Protein AF-A0A2K5QUB4-F1 (afdb_monomer_lite)

Organism: Cebus imitator (NCBI:txid2715852)

InterPro domains:
  IPR019342 NADH:ubiquinone oxidoreductase, iron-sulphur subunit 5 [PF10200] (1-88)
  IPR019342 NADH:ubiquinone oxidoreductase, iron-sulphur subunit 5 [PTHR15224] (19-98)

Structure (mmCIF, N/CA/C/O backbone):
data_AF-A0A2K5QUB4-F1
#
_entry.id   AF-A0A2K5QUB4-F1
#
loop_
_atom_site.group_PDB
_atom_site.id
_atom_site.type_symbol
_atom_site.label_atom_id
_atom_site.label_alt_id
_atom_site.label_comp_id
_atom_site.label_asym_id
_atom_site.label_entity_id
_atom_site.label_seq_id
_atom_site.pdbx_PDB_ins_code
_atom_site.Cartn_x
_atom_site.Cartn_y
_atom_site.Cartn_z
_atom_site.occupancy
_atom_site.B_iso_or_equiv
_atom_site.auth_seq_id
_atom_site.auth_comp_id
_atom_site.auth_asym_id
_atom_site.auth_atom_id
_atom_site.pdbx_PDB_model_num
ATOM 1 N N . PHE A 1 1 ? 25.635 -5.174 -15.662 1.00 78.81 1 PHE A N 1
ATOM 2 C CA . PHE A 1 1 ? 24.817 -6.399 -15.754 1.00 78.81 1 PHE A CA 1
ATOM 3 C C . PHE A 1 1 ? 24.961 -6.955 -17.168 1.00 78.81 1 PHE A C 1
ATOM 5 O O . PHE A 1 1 ? 24.776 -6.187 -18.104 1.00 78.81 1 PHE A O 1
ATOM 12 N N . LEU A 1 2 ? 25.386 -8.215 -17.337 1.00 85.12 2 LEU A N 1
ATOM 13 C CA . LEU A 1 2 ? 25.458 -8.868 -18.654 1.00 85.12 2 LEU A CA 1
ATOM 14 C C . LEU A 1 2 ? 24.120 -9.564 -18.917 1.00 85.12 2 LEU A C 1
ATOM 16 O O . LEU A 1 2 ? 23.863 -10.635 -18.375 1.00 85.12 2 LEU A O 1
ATOM 20 N N . ASP A 1 3 ? 23.266 -8.944 -19.726 1.00 83.56 3 ASP A N 1
ATOM 21 C CA . ASP A 1 3 ? 21.906 -9.425 -19.987 1.00 83.56 3 ASP A CA 1
ATOM 22 C C . ASP A 1 3 ? 21.880 -10.535 -21.060 1.00 83.56 3 ASP A C 1
ATOM 24 O O . ASP A 1 3 ? 21.442 -10.355 -22.200 1.00 83.56 3 ASP A O 1
ATOM 28 N N . VAL A 1 4 ? 22.449 -11.692 -20.707 1.00 89.44 4 VAL A N 1
ATOM 29 C CA . VAL A 1 4 ? 22.557 -12.878 -21.577 1.00 89.44 4 VAL A CA 1
ATOM 30 C C . VAL A 1 4 ? 21.170 -13.449 -21.884 1.00 89.44 4 VAL A C 1
ATOM 32 O O . VAL A 1 4 ? 20.897 -13.817 -23.024 1.00 89.44 4 VAL A O 1
ATOM 35 N N . GLN A 1 5 ? 20.268 -13.460 -20.901 1.00 88.25 5 GLN A N 1
ATOM 36 C CA . GLN A 1 5 ? 18.903 -13.967 -21.061 1.00 88.25 5 GLN A CA 1
ATOM 37 C C . GLN A 1 5 ? 18.120 -13.177 -22.112 1.00 88.25 5 GLN A C 1
ATOM 39 O O . GLN A 1 5 ? 17.575 -13.776 -23.039 1.00 88.25 5 GLN A O 1
ATOM 44 N N . LYS A 1 6 ? 18.152 -11.839 -22.051 1.00 86.81 6 LYS A N 1
ATOM 45 C CA . LYS A 1 6 ? 17.490 -10.989 -23.049 1.00 86.81 6 LYS A CA 1
ATOM 46 C C . LYS A 1 6 ? 18.113 -11.112 -24.436 1.00 86.81 6 LYS A C 1
ATOM 48 O O . LYS A 1 6 ? 17.392 -11.082 -25.427 1.00 86.81 6 LYS A O 1
ATOM 53 N N . ARG A 1 7 ? 19.439 -11.279 -24.524 1.00 89.69 7 ARG A N 1
ATOM 54 C CA . ARG A 1 7 ? 20.145 -11.420 -25.809 1.00 89.69 7 ARG A CA 1
ATOM 55 C C . ARG A 1 7 ? 19.829 -12.735 -26.524 1.00 89.69 7 ARG A C 1
ATOM 57 O O . ARG A 1 7 ? 19.736 -12.736 -27.747 1.00 89.69 7 ARG A O 1
ATOM 64 N N . PHE A 1 8 ? 19.693 -13.833 -25.781 1.00 91.44 8 PHE A N 1
ATOM 65 C CA . PHE A 1 8 ? 19.416 -15.163 -26.337 1.00 91.44 8 PHE A CA 1
ATOM 66 C C . PHE A 1 8 ? 17.932 -15.561 -26.282 1.00 91.44 8 PHE A C 1
ATOM 68 O O . PHE A 1 8 ? 17.581 -16.633 -26.764 1.00 91.44 8 PHE A O 1
ATOM 75 N N . GLY A 1 9 ? 17.058 -14.722 -25.714 1.00 86.81 9 GLY A N 1
ATOM 76 C CA . GLY A 1 9 ? 15.623 -15.001 -25.587 1.00 86.81 9 GLY A CA 1
ATOM 77 C C . GLY A 1 9 ? 15.295 -16.161 -24.639 1.00 86.81 9 GLY A C 1
ATOM 78 O O . GLY A 1 9 ? 14.248 -16.787 -24.775 1.00 86.81 9 GLY A O 1
ATOM 79 N N . ILE A 1 10 ? 16.190 -16.476 -23.697 1.00 90.00 10 ILE A N 1
ATOM 80 C CA . ILE A 1 10 ? 16.031 -17.581 -22.744 1.00 90.00 10 ILE A CA 1
ATOM 81 C C . ILE A 1 10 ? 15.392 -17.030 -21.467 1.00 90.00 10 ILE A C 1
ATOM 83 O O . ILE A 1 10 ? 15.923 -16.095 -20.877 1.00 90.00 10 ILE A O 1
ATOM 87 N N . ASN A 1 11 ? 14.284 -17.624 -21.019 1.00 82.12 11 ASN A N 1
ATOM 88 C CA . ASN A 1 11 ? 13.637 -17.292 -19.746 1.00 82.12 11 ASN A CA 1
ATOM 89 C C . ASN A 1 11 ? 14.090 -18.285 -18.664 1.00 82.12 11 ASN A C 1
ATOM 91 O O . ASN A 1 11 ? 13.506 -19.360 -18.531 1.00 82.12 11 ASN A O 1
ATOM 95 N N . LEU A 1 12 ? 15.156 -17.948 -17.932 1.00 84.12 12 LEU A N 1
ATOM 96 C CA . LEU A 1 12 ? 15.680 -18.785 -16.848 1.00 84.12 12 LEU A CA 1
ATOM 97 C C . LEU A 1 12 ? 15.068 -18.394 -15.494 1.00 84.12 12 LEU A C 1
ATOM 99 O O . LEU A 1 12 ? 14.642 -19.264 -14.732 1.00 84.12 12 LEU A O 1
ATOM 103 N N . ASP A 1 13 ? 15.003 -17.092 -15.207 1.00 83.38 13 ASP A N 1
ATOM 104 C CA . ASP A 1 13 ? 14.530 -16.534 -13.931 1.00 83.38 13 ASP A CA 1
ATOM 105 C C . ASP A 1 13 ? 13.374 -15.526 -14.068 1.00 83.38 13 ASP A C 1
ATOM 107 O O . ASP A 1 13 ? 12.657 -15.307 -13.089 1.00 83.38 13 ASP A O 1
ATOM 111 N N . TRP A 1 14 ? 13.127 -14.983 -15.267 1.00 79.31 14 TRP A N 1
ATOM 112 C CA . TRP A 1 14 ? 12.120 -13.941 -15.514 1.00 79.31 14 TRP A CA 1
ATOM 113 C C . TRP A 1 14 ? 10.701 -14.332 -15.079 1.00 79.31 14 TRP A C 1
ATOM 115 O O . TRP A 1 14 ? 9.947 -13.515 -14.553 1.00 79.31 14 TRP A O 1
ATOM 125 N N . TRP A 1 15 ? 10.332 -15.603 -15.249 1.00 77.88 15 TRP A N 1
ATOM 126 C CA . TRP A 1 15 ? 9.026 -16.131 -14.836 1.00 77.88 15 TRP A CA 1
ATOM 127 C C . TRP A 1 15 ? 8.762 -16.043 -13.321 1.00 77.88 15 TRP A C 1
ATOM 129 O O . TRP A 1 15 ? 7.611 -16.157 -12.900 1.00 77.88 15 TRP A O 1
ATOM 139 N N . ARG A 1 16 ? 9.804 -15.868 -12.496 1.00 78.62 16 ARG A N 1
ATOM 140 C CA . ARG A 1 16 ? 9.707 -15.812 -11.029 1.00 78.62 16 ARG A CA 1
ATOM 141 C C . ARG A 1 16 ? 9.834 -14.389 -10.470 1.00 78.62 16 ARG A C 1
ATOM 143 O O . ARG A 1 16 ? 9.511 -14.179 -9.304 1.00 78.62 16 ARG A O 1
ATOM 150 N N . THR A 1 17 ? 10.312 -13.428 -11.259 1.00 75.94 17 THR A N 1
ATOM 151 C CA . THR A 1 17 ? 10.655 -12.075 -10.783 1.00 75.94 17 THR A CA 1
ATOM 152 C C . THR A 1 17 ? 9.440 -11.194 -10.533 1.00 75.94 17 THR A C 1
ATOM 154 O O . THR A 1 17 ? 9.468 -10.372 -9.624 1.00 75.94 17 THR A O 1
ATOM 157 N N . ILE A 1 18 ? 8.385 -11.366 -11.327 1.00 69.94 18 ILE A N 1
ATOM 158 C CA . ILE A 1 18 ? 7.117 -10.650 -11.171 1.00 69.94 18 ILE A CA 1
ATOM 159 C C . ILE A 1 18 ? 6.159 -11.581 -10.433 1.00 69.94 18 ILE A C 1
ATOM 161 O O . ILE A 1 18 ? 6.057 -12.762 -10.791 1.00 69.94 18 ILE A O 1
ATOM 165 N N . GLN A 1 19 ? 5.430 -11.074 -9.436 1.00 64.06 19 GLN A N 1
ATOM 166 C CA . GLN A 1 19 ? 4.321 -11.779 -8.780 1.00 64.06 19 GLN A CA 1
ATOM 167 C C . GLN A 1 19 ? 3.140 -11.887 -9.781 1.00 64.06 19 GLN A C 1
ATOM 169 O O . GLN A 1 19 ? 2.078 -11.279 -9.687 1.00 64.06 19 GLN A O 1
ATOM 174 N N . SER A 1 20 ? 3.363 -12.715 -10.802 1.00 55.19 20 SER A N 1
ATOM 175 C CA . SER A 1 20 ? 2.525 -12.915 -11.993 1.00 55.19 20 SER A CA 1
ATOM 176 C C . SER A 1 20 ? 1.330 -13.839 -11.726 1.00 55.19 20 SER A C 1
ATOM 178 O O . SER A 1 20 ? 0.464 -14.020 -12.576 1.00 55.19 20 SER A O 1
ATOM 180 N N . PHE A 1 21 ? 1.299 -14.456 -10.545 1.00 56.47 21 PHE A N 1
ATOM 181 C CA . PHE A 1 21 ? 0.188 -15.254 -10.031 1.00 56.47 21 PHE A CA 1
ATOM 182 C C . PHE A 1 21 ? -0.759 -14.342 -9.244 1.00 56.47 21 PHE A C 1
ATOM 184 O O . PHE A 1 21 ? -0.308 -13.274 -8.841 1.00 56.47 21 PHE A O 1
ATOM 191 N N . PRO A 1 22 ? -2.032 -14.715 -8.996 1.00 65.12 22 PRO A N 1
ATOM 192 C CA . PRO A 1 22 ? -2.984 -13.894 -8.240 1.00 65.12 22 PRO A CA 1
ATOM 193 C C . PRO A 1 22 ? -2.547 -13.740 -6.771 1.00 65.12 22 PRO A C 1
ATOM 195 O O . PRO A 1 22 ? -3.090 -14.341 -5.845 1.00 65.12 22 PRO A O 1
ATOM 198 N N . ALA A 1 23 ? -1.506 -12.941 -6.565 1.00 76.94 23 ALA A N 1
ATOM 199 C CA . ALA A 1 23 ? -1.020 -12.471 -5.296 1.00 76.94 23 ALA A CA 1
ATOM 200 C C . ALA A 1 23 ? -2.007 -11.427 -4.780 1.00 76.94 23 ALA A C 1
ATOM 202 O O . ALA A 1 23 ? -2.676 -10.731 -5.545 1.00 76.94 23 ALA A O 1
ATOM 203 N N . ARG A 1 24 ? -2.075 -11.279 -3.457 1.00 86.12 24 ARG A N 1
ATOM 204 C CA . ARG A 1 24 ? -2.985 -10.324 -2.805 1.00 86.12 24 ARG A CA 1
ATOM 205 C C . ARG A 1 24 ? -2.837 -8.886 -3.326 1.00 86.12 24 ARG A C 1
ATOM 207 O O . ARG A 1 24 ? -3.802 -8.139 -3.250 1.00 86.12 24 ARG A O 1
ATOM 214 N N . CYS A 1 25 ? -1.660 -8.530 -3.845 1.00 91.25 25 CYS A N 1
ATOM 215 C CA . CYS A 1 25 ? -1.315 -7.195 -4.335 1.00 91.25 25 CYS A CA 1
ATOM 216 C C . CYS A 1 25 ? -1.038 -7.141 -5.843 1.00 91.25 25 CYS A C 1
ATOM 218 O O . CYS A 1 25 ? -0.440 -6.178 -6.308 1.00 91.25 25 CYS A O 1
ATOM 220 N N . HIS A 1 26 ? -1.482 -8.149 -6.602 1.00 90.69 26 HIS A N 1
ATOM 221 C CA . HIS A 1 26 ? -1.203 -8.265 -8.037 1.00 90.69 26 HIS A CA 1
ATOM 222 C C . HIS A 1 26 ? -1.624 -7.023 -8.842 1.00 90.69 26 HIS A C 1
ATOM 224 O O . HIS A 1 26 ? -0.893 -6.588 -9.724 1.00 90.69 26 HIS A O 1
ATOM 230 N N . ALA A 1 27 ? -2.780 -6.428 -8.526 1.00 92.00 27 ALA A N 1
ATOM 231 C CA . ALA A 1 27 ? -3.259 -5.226 -9.213 1.00 92.00 27 ALA A CA 1
ATOM 232 C C . ALA A 1 27 ? -2.305 -4.032 -9.024 1.00 92.00 27 ALA A C 1
ATOM 234 O O . ALA A 1 27 ? -1.885 -3.430 -10.005 1.00 92.00 27 ALA A O 1
ATOM 235 N N . PHE A 1 28 ? -1.900 -3.760 -7.780 1.00 93.69 28 PHE A N 1
ATOM 236 C CA . PHE A 1 28 ? -0.991 -2.656 -7.457 1.00 93.69 28 PHE A CA 1
ATOM 237 C C . PHE A 1 28 ? 0.412 -2.864 -8.032 1.00 93.69 28 PHE A C 1
ATOM 239 O O . PHE A 1 28 ? 1.032 -1.927 -8.522 1.00 93.69 28 PHE A O 1
ATOM 246 N N . GLU A 1 29 ? 0.916 -4.099 -8.002 1.00 91.44 29 GLU A N 1
ATOM 247 C CA . GLU A 1 29 ? 2.206 -4.423 -8.611 1.00 91.44 29 GLU A CA 1
ATOM 248 C C . GLU A 1 29 ? 2.184 -4.198 -10.123 1.00 91.44 29 GLU A C 1
ATOM 250 O O . GLU A 1 29 ? 3.117 -3.621 -10.678 1.00 91.44 29 GLU A O 1
ATOM 255 N N . LYS A 1 30 ? 1.107 -4.631 -10.788 1.00 91.94 30 LYS A N 1
ATOM 256 C CA . LYS A 1 30 ? 0.928 -4.444 -12.224 1.00 91.94 30 LYS A CA 1
ATOM 257 C C . LYS A 1 30 ? 0.891 -2.959 -12.589 1.00 91.94 30 LYS A C 1
ATOM 259 O O . LYS A 1 30 ? 1.630 -2.562 -13.483 1.00 91.94 30 LYS A O 1
ATOM 264 N N . GLU A 1 31 ? 0.094 -2.152 -11.889 1.00 93.12 31 GLU A N 1
ATOM 265 C CA . GLU A 1 31 ? 0.009 -0.701 -12.124 1.00 93.12 31 GLU A CA 1
ATOM 266 C C . GLU A 1 31 ? 1.363 -0.010 -11.922 1.00 93.12 31 GLU A C 1
ATOM 268 O O . GLU A 1 31 ? 1.783 0.794 -12.756 1.00 93.12 31 GLU A O 1
ATOM 273 N N . TRP A 1 32 ? 2.099 -0.376 -10.868 1.00 93.94 32 TRP A N 1
ATOM 274 C CA . TRP A 1 32 ? 3.436 0.162 -10.628 1.00 93.94 32 TRP A CA 1
ATOM 275 C C . TRP A 1 32 ? 4.431 -0.218 -11.733 1.00 93.94 32 TRP A C 1
ATOM 277 O O . TRP A 1 32 ? 5.173 0.644 -12.208 1.00 93.94 32 TRP A O 1
ATOM 287 N N . ILE A 1 33 ? 4.438 -1.480 -12.179 1.00 92.12 33 ILE A N 1
ATOM 288 C CA . ILE A 1 33 ? 5.302 -1.934 -13.279 1.00 92.12 33 ILE A CA 1
ATOM 289 C C . ILE A 1 33 ? 4.936 -1.215 -14.578 1.00 92.12 33 ILE A C 1
ATOM 291 O O . ILE A 1 33 ? 5.835 -0.767 -15.284 1.00 92.12 33 ILE A O 1
ATOM 295 N N . GLU A 1 34 ? 3.645 -1.091 -14.893 1.00 92.81 34 GLU A N 1
ATOM 296 C CA . GLU A 1 34 ? 3.162 -0.408 -16.096 1.00 92.81 34 GLU A CA 1
ATOM 297 C C . GLU A 1 34 ? 3.535 1.079 -16.092 1.00 92.81 34 GLU A C 1
ATOM 299 O O . GLU A 1 34 ? 3.985 1.585 -17.119 1.00 92.81 34 GLU A O 1
ATOM 304 N N . CYS A 1 35 ? 3.449 1.752 -14.941 1.00 94.62 35 CYS A N 1
ATOM 305 C CA . CYS A 1 35 ? 3.906 3.132 -14.790 1.00 94.62 35 CYS A CA 1
ATOM 306 C C . CYS A 1 35 ? 5.433 3.252 -14.948 1.00 94.62 35 CYS A C 1
ATOM 308 O O . CYS A 1 35 ? 5.930 4.089 -15.700 1.00 94.62 35 CYS A O 1
ATOM 310 N N . ALA A 1 36 ? 6.204 2.399 -14.264 1.00 94.00 36 ALA A N 1
ATOM 311 C CA . ALA A 1 36 ? 7.666 2.479 -14.238 1.00 94.00 36 ALA A CA 1
ATOM 312 C C . ALA A 1 36 ? 8.342 1.958 -15.522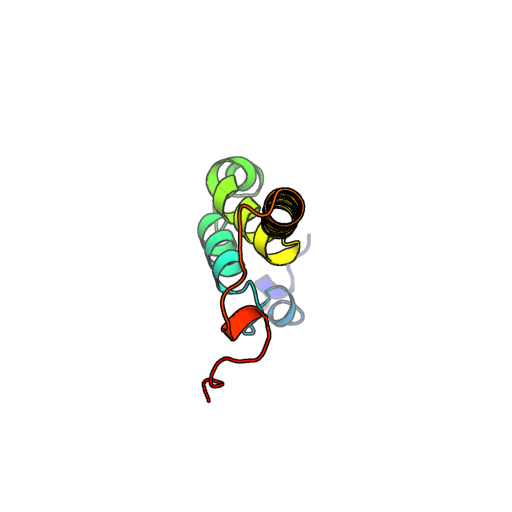 1.00 94.00 36 ALA A C 1
ATOM 314 O O . ALA A 1 36 ? 9.563 2.088 -15.695 1.00 94.00 36 ALA A O 1
ATOM 315 N N . HIS A 1 37 ? 7.577 1.349 -16.429 1.00 93.38 37 HIS A N 1
ATOM 316 C CA . HIS A 1 37 ? 8.104 0.725 -17.630 1.00 93.38 37 HIS A CA 1
ATOM 317 C C . HIS A 1 37 ? 8.647 1.769 -18.621 1.00 93.38 37 HIS A C 1
ATOM 319 O O . HIS A 1 37 ? 7.913 2.540 -19.229 1.00 93.38 37 HIS A O 1
ATOM 325 N N . GLY A 1 38 ? 9.965 1.754 -18.839 1.00 90.12 38 GLY A N 1
ATOM 326 C CA . GLY A 1 38 ? 10.625 2.541 -19.889 1.00 90.12 38 GLY A CA 1
ATOM 327 C C . GLY A 1 38 ? 11.083 3.951 -19.494 1.00 90.12 38 GLY A C 1
ATOM 328 O O . GLY A 1 38 ? 11.854 4.543 -20.244 1.00 90.12 38 GLY A O 1
ATOM 329 N N . ILE A 1 39 ? 10.707 4.459 -18.317 1.00 90.94 39 ILE A N 1
ATOM 330 C CA . ILE A 1 39 ? 11.090 5.807 -17.838 1.00 90.94 39 ILE A CA 1
ATOM 331 C C . ILE A 1 39 ? 12.419 5.841 -17.055 1.00 90.94 39 ILE A C 1
ATOM 333 O O . ILE A 1 39 ? 13.023 6.896 -16.862 1.00 90.94 39 ILE A O 1
ATOM 337 N N . GLY A 1 40 ? 12.924 4.672 -16.645 1.00 90.88 40 GLY A N 1
ATOM 338 C CA . GLY A 1 40 ? 14.148 4.543 -15.850 1.00 90.88 40 GLY A CA 1
ATOM 339 C C . GLY A 1 40 ? 13.941 4.868 -14.364 1.00 90.88 40 GLY A C 1
ATOM 340 O O . GLY A 1 40 ? 12.994 5.543 -13.974 1.00 90.88 40 GLY A O 1
ATOM 341 N N . THR A 1 41 ? 14.839 4.377 -13.506 1.00 90.19 41 THR A N 1
ATOM 342 C CA . THR A 1 41 ? 14.634 4.368 -12.042 1.00 90.19 41 THR A CA 1
ATOM 343 C C . THR A 1 41 ? 14.523 5.760 -11.416 1.00 90.19 41 THR A C 1
ATOM 345 O O . THR A 1 41 ? 13.696 5.962 -10.536 1.00 90.19 41 THR A O 1
ATOM 348 N N . ILE A 1 42 ? 15.317 6.727 -11.886 1.00 92.69 42 ILE A N 1
ATOM 349 C CA . ILE A 1 42 ? 15.367 8.093 -11.330 1.00 92.69 42 ILE A CA 1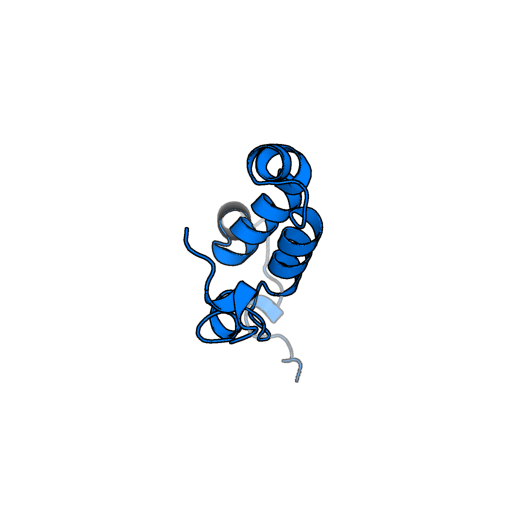
ATOM 350 C C . ILE A 1 42 ? 14.034 8.831 -11.527 1.00 92.69 42 ILE A C 1
ATOM 352 O O . ILE A 1 42 ? 13.594 9.568 -10.646 1.00 92.69 42 ILE A O 1
ATOM 356 N N . TRP A 1 43 ? 13.406 8.649 -12.690 1.00 92.88 43 TRP A N 1
ATOM 357 C CA . TRP A 1 43 ? 12.118 9.265 -13.005 1.00 92.88 43 TRP A CA 1
ATOM 358 C C . TRP A 1 43 ? 10.971 8.471 -12.389 1.00 92.88 43 TRP A C 1
ATOM 360 O O . TRP A 1 43 ? 10.091 9.073 -11.781 1.00 92.88 43 TRP A O 1
ATOM 370 N N . ALA A 1 44 ? 11.042 7.135 -12.418 1.00 94.44 44 ALA A N 1
ATOM 371 C CA . ALA A 1 44 ? 10.050 6.264 -11.789 1.00 94.44 44 ALA A CA 1
ATOM 372 C C . ALA A 1 44 ? 9.876 6.529 -10.288 1.00 94.44 44 ALA A C 1
ATOM 374 O O . ALA A 1 44 ? 8.756 6.487 -9.793 1.00 94.44 44 ALA A O 1
ATOM 375 N N . GLU A 1 45 ? 10.951 6.859 -9.567 1.00 93.12 45 GLU A N 1
ATOM 376 C CA . GLU A 1 45 ? 10.871 7.197 -8.140 1.00 93.12 45 GLU A CA 1
ATOM 377 C C . GLU A 1 45 ? 10.030 8.458 -7.869 1.00 93.12 45 GLU A C 1
ATOM 379 O O . GLU A 1 45 ? 9.441 8.603 -6.796 1.00 93.12 45 GLU A O 1
ATOM 384 N N . LYS A 1 46 ? 9.964 9.382 -8.834 1.00 94.75 46 LYS A N 1
ATOM 385 C CA . LYS A 1 46 ? 9.211 10.634 -8.704 1.00 94.75 46 LYS A CA 1
ATOM 386 C C . LYS A 1 46 ? 7.819 10.541 -9.314 1.00 94.75 46 LYS A C 1
ATOM 388 O O . LYS A 1 46 ? 6.867 10.984 -8.680 1.00 94.75 46 LYS A O 1
ATOM 393 N N . GLU A 1 47 ? 7.721 10.010 -10.528 1.00 94.94 47 GLU A N 1
ATOM 394 C CA . GLU A 1 47 ? 6.484 9.972 -11.311 1.00 94.94 47 GLU A CA 1
ATOM 395 C C . GLU A 1 47 ? 5.560 8.844 -10.852 1.00 94.94 47 GLU A C 1
ATOM 397 O O . GLU A 1 47 ? 4.383 9.097 -10.624 1.00 94.94 47 GLU A O 1
ATOM 402 N N . CYS A 1 48 ? 6.102 7.649 -10.596 1.00 96.25 48 CYS A N 1
ATOM 403 C CA . CYS A 1 48 ? 5.334 6.461 -10.197 1.00 96.25 48 CYS A CA 1
ATOM 404 C C . CYS A 1 48 ? 5.316 6.238 -8.681 1.00 96.25 48 CYS A C 1
ATOM 406 O O . CYS A 1 48 ? 5.254 5.107 -8.182 1.00 96.25 48 CYS A O 1
ATOM 408 N N . LYS A 1 49 ? 5.470 7.325 -7.920 1.00 96.62 49 LYS A N 1
ATOM 409 C CA . LYS A 1 49 ? 5.573 7.268 -6.462 1.00 96.62 49 LYS A CA 1
ATOM 410 C C . LYS A 1 49 ? 4.272 6.793 -5.820 1.00 96.62 49 LYS A C 1
ATOM 412 O O . LYS A 1 49 ? 4.315 6.102 -4.809 1.00 96.62 49 LYS A O 1
ATOM 417 N N . ILE A 1 50 ? 3.133 7.182 -6.388 1.00 96.94 50 ILE A N 1
ATOM 418 C CA . ILE A 1 50 ? 1.811 6.884 -5.832 1.00 96.94 50 ILE A CA 1
ATOM 419 C C . ILE A 1 50 ? 1.544 5.381 -5.938 1.00 96.94 50 ILE A C 1
ATOM 421 O O . ILE A 1 50 ? 1.252 4.733 -4.938 1.00 96.94 50 ILE A O 1
ATOM 425 N N . GLU A 1 51 ? 1.761 4.819 -7.123 1.00 96.12 51 GLU A N 1
ATOM 426 C CA . GLU A 1 51 ? 1.598 3.402 -7.434 1.00 96.12 51 GLU A CA 1
ATOM 427 C C . GLU A 1 51 ? 2.540 2.549 -6.577 1.00 96.12 51 GLU A C 1
ATOM 429 O O . GLU A 1 51 ? 2.147 1.516 -6.033 1.00 96.12 51 GLU A O 1
ATOM 434 N N . TYR A 1 52 ? 3.782 3.011 -6.390 1.00 95.19 52 TYR A N 1
ATOM 435 C CA . TYR A 1 52 ? 4.736 2.347 -5.506 1.00 95.19 52 TYR A CA 1
ATOM 436 C C . TYR A 1 52 ? 4.305 2.394 -4.032 1.00 95.19 52 TYR A C 1
ATOM 438 O O . TYR A 1 52 ? 4.360 1.376 -3.340 1.00 95.19 52 TYR A O 1
ATOM 446 N N . ASP A 1 53 ? 3.860 3.553 -3.539 1.00 96.69 53 ASP A N 1
ATOM 447 C CA . ASP A 1 53 ? 3.403 3.717 -2.156 1.00 96.69 53 ASP A CA 1
ATOM 448 C C . ASP A 1 53 ? 2.169 2.844 -1.864 1.00 96.69 53 ASP A C 1
ATOM 450 O O . ASP A 1 53 ? 2.072 2.269 -0.773 1.00 96.69 53 ASP A O 1
ATOM 454 N N . ASP A 1 54 ? 1.258 2.703 -2.829 1.00 96.19 54 ASP A N 1
ATOM 455 C CA . ASP A 1 54 ? 0.080 1.839 -2.728 1.00 96.19 54 ASP A CA 1
ATOM 456 C C . ASP A 1 54 ? 0.452 0.353 -2.793 1.00 96.19 54 ASP A C 1
ATOM 458 O O . ASP A 1 54 ? -0.040 -0.444 -1.989 1.00 96.19 54 ASP A O 1
ATOM 462 N N . PHE A 1 55 ? 1.400 -0.032 -3.652 1.00 94.31 55 PHE A N 1
ATOM 463 C CA . PHE A 1 55 ? 1.940 -1.392 -3.672 1.00 94.31 55 PHE A CA 1
ATOM 464 C C . PHE A 1 55 ? 2.599 -1.768 -2.334 1.00 94.31 55 PHE A C 1
ATOM 466 O O . PHE A 1 55 ? 2.316 -2.828 -1.763 1.00 94.31 55 PHE A O 1
ATOM 473 N N . VAL A 1 56 ? 3.423 -0.876 -1.775 1.00 95.19 56 VAL A N 1
ATOM 474 C CA . VAL A 1 56 ? 4.062 -1.068 -0.463 1.00 95.19 56 VAL A CA 1
ATOM 475 C C . VAL A 1 56 ? 3.027 -1.104 0.666 1.00 95.19 56 VAL A C 1
ATOM 477 O O . VAL A 1 56 ? 3.166 -1.903 1.601 1.00 95.19 56 VAL A O 1
ATOM 480 N N . GLU A 1 57 ? 1.980 -0.273 0.604 1.00 97.12 57 GLU A N 1
ATOM 481 C CA . GLU A 1 57 ? 0.872 -0.335 1.561 1.00 97.12 57 GLU A CA 1
ATOM 482 C C . GLU A 1 57 ? 0.157 -1.675 1.468 1.00 97.12 57 GLU A C 1
ATOM 484 O O . GLU A 1 57 ? -0.016 -2.307 2.503 1.00 97.12 57 GLU A O 1
ATOM 489 N N . CYS A 1 58 ? -0.159 -2.168 0.272 1.00 94.38 58 CYS A N 1
ATOM 490 C CA . CYS A 1 58 ? -0.844 -3.444 0.120 1.00 94.38 58 CYS A CA 1
ATOM 491 C C . CYS A 1 58 ? -0.043 -4.609 0.731 1.00 94.38 58 CYS A C 1
ATOM 493 O O . CYS A 1 58 ? -0.615 -5.475 1.407 1.00 94.38 58 CYS A O 1
ATOM 495 N N . LEU A 1 59 ? 1.284 -4.617 0.544 1.00 92.44 59 LEU A N 1
ATOM 496 C CA . LEU A 1 59 ? 2.173 -5.646 1.093 1.00 92.44 59 LEU A CA 1
ATOM 497 C C . LEU A 1 59 ? 2.261 -5.595 2.623 1.00 92.44 59 LEU A C 1
ATOM 499 O O . LEU A 1 59 ? 2.235 -6.637 3.282 1.00 92.44 59 LEU A O 1
ATOM 503 N N . LEU A 1 60 ? 2.387 -4.395 3.197 1.00 95.12 60 LEU A N 1
ATOM 504 C CA . LEU A 1 60 ? 2.685 -4.217 4.624 1.00 95.12 60 LEU A CA 1
ATOM 505 C C . LEU A 1 60 ? 1.452 -3.907 5.484 1.00 95.12 60 LEU A C 1
ATOM 507 O O . LEU A 1 60 ? 1.505 -4.051 6.704 1.00 95.12 60 LEU A O 1
ATOM 511 N N . ARG A 1 61 ? 0.366 -3.430 4.873 1.00 95.19 61 ARG A N 1
ATOM 512 C CA . ARG A 1 61 ? -0.899 -2.972 5.475 1.00 95.19 61 ARG A CA 1
ATOM 513 C C . ARG A 1 61 ? -0.736 -1.995 6.640 1.00 95.19 61 ARG A C 1
ATOM 515 O O . ARG A 1 61 ? -1.573 -1.938 7.540 1.00 95.19 61 ARG A O 1
ATOM 522 N N . LYS A 1 62 ? 0.347 -1.210 6.654 1.00 96.38 62 LYS A N 1
ATOM 523 C CA . LYS A 1 62 ? 0.693 -0.314 7.773 1.00 96.38 62 LYS A CA 1
ATOM 524 C C . LYS A 1 62 ? -0.378 0.746 8.025 1.00 96.38 62 LYS A C 1
ATOM 526 O O . LYS A 1 62 ? -0.741 0.982 9.178 1.00 96.38 62 LYS A O 1
ATOM 531 N N . LYS A 1 63 ? -0.877 1.395 6.964 1.00 96.44 63 LYS A N 1
ATOM 532 C CA . LYS A 1 63 ? -1.913 2.435 7.087 1.00 96.44 63 LYS A CA 1
ATOM 533 C C . LYS A 1 63 ? -3.224 1.802 7.550 1.00 96.44 63 LYS A C 1
ATOM 535 O O . LYS A 1 63 ? -3.839 2.303 8.489 1.00 96.44 63 LYS A O 1
ATOM 540 N N . THR A 1 64 ? -3.578 0.658 6.968 1.00 95.69 64 THR A N 1
ATOM 541 C CA . THR A 1 64 ? -4.755 -0.129 7.355 1.00 95.69 64 THR A CA 1
ATOM 542 C C . THR A 1 64 ? -4.731 -0.536 8.834 1.00 95.69 64 THR A C 1
ATOM 544 O O . THR A 1 64 ? -5.694 -0.281 9.555 1.00 95.69 64 THR A O 1
ATOM 547 N N . MET A 1 65 ? -3.621 -1.098 9.327 1.00 97.06 65 MET A N 1
ATOM 548 C CA . MET A 1 65 ? -3.475 -1.484 10.738 1.00 97.06 65 MET A CA 1
ATOM 549 C C . MET A 1 65 ? -3.565 -0.282 11.679 1.00 97.06 65 MET A C 1
ATOM 551 O O . MET A 1 65 ? -4.231 -0.354 12.709 1.00 97.06 65 MET A O 1
ATOM 555 N N . LYS A 1 66 ? -2.938 0.844 11.319 1.00 97.88 66 LYS A N 1
ATOM 556 C CA . LYS A 1 66 ? -3.018 2.077 12.110 1.00 97.88 66 LYS A CA 1
ATOM 557 C C . LYS A 1 66 ? -4.453 2.603 12.182 1.00 97.88 66 LYS A C 1
ATOM 559 O O . LYS A 1 66 ? -4.900 3.003 13.252 1.00 97.88 66 LYS A O 1
ATOM 564 N N . CYS A 1 67 ? -5.177 2.574 11.065 1.00 97.56 67 CYS A N 1
ATOM 565 C CA . CYS A 1 67 ? -6.586 2.952 11.022 1.00 97.56 67 CYS A CA 1
ATOM 566 C C . CYS A 1 67 ? -7.425 2.046 11.938 1.00 97.56 67 CYS A C 1
ATOM 568 O O . CYS A 1 67 ? -8.153 2.541 12.799 1.00 97.56 67 CYS A O 1
ATOM 570 N N . MET A 1 68 ? -7.247 0.725 11.843 1.00 97.31 68 MET A N 1
ATOM 571 C CA . MET A 1 68 ? -7.935 -0.234 12.712 1.00 97.31 68 MET A CA 1
ATOM 572 C C . MET A 1 68 ? -7.648 0.001 14.201 1.00 97.31 68 MET A C 1
ATOM 574 O O . MET A 1 68 ? -8.591 0.016 14.986 1.00 97.31 68 MET A O 1
ATOM 578 N N . ASP A 1 69 ? -6.395 0.255 14.590 1.00 97.94 69 ASP A N 1
ATOM 579 C CA . ASP A 1 69 ? -6.034 0.587 15.979 1.00 97.94 69 ASP A CA 1
ATOM 580 C C . ASP A 1 69 ? -6.749 1.861 16.460 1.00 97.94 69 ASP A C 1
ATOM 582 O O . ASP A 1 69 ? -7.322 1.893 17.548 1.00 97.94 69 ASP A O 1
ATOM 586 N N . THR A 1 70 ? -6.796 2.907 15.629 1.00 98.00 70 THR A N 1
ATOM 587 C CA . THR A 1 70 ? -7.493 4.153 15.992 1.00 98.00 70 THR A CA 1
ATOM 588 C C . THR A 1 70 ? -9.001 3.954 16.161 1.00 98.00 70 THR A C 1
ATOM 590 O O . THR A 1 70 ? -9.571 4.441 17.141 1.00 98.00 70 THR A O 1
ATOM 593 N N . ILE A 1 71 ? -9.634 3.186 15.267 1.00 96.50 71 ILE A N 1
ATOM 594 C CA . ILE A 1 71 ? -11.058 2.835 15.349 1.00 96.50 71 ILE A CA 1
ATOM 595 C C . ILE A 1 71 ? -11.318 2.016 16.611 1.00 96.50 71 ILE A C 1
ATOM 597 O O . ILE A 1 71 ? -12.258 2.305 17.348 1.00 96.50 71 ILE A O 1
ATOM 601 N N . TRP A 1 72 ? -10.465 1.032 16.894 1.00 95.06 72 TRP A N 1
ATOM 602 C CA . TRP A 1 72 ? -10.589 0.164 18.059 1.00 95.06 72 TRP A CA 1
ATOM 603 C C . TRP A 1 72 ? -10.508 0.949 19.372 1.00 95.06 72 TRP A C 1
ATOM 605 O O . TRP A 1 72 ? -11.383 0.827 20.227 1.00 95.06 72 TRP A O 1
ATOM 615 N N . ARG A 1 73 ? -9.518 1.837 19.514 1.00 96.50 73 ARG A N 1
ATOM 616 C CA . ARG A 1 73 ? -9.376 2.695 20.704 1.00 96.50 73 ARG A CA 1
ATOM 617 C C . ARG A 1 73 ? -10.572 3.620 20.903 1.00 96.50 73 ARG A C 1
ATOM 619 O O . ARG A 1 73 ? -11.027 3.815 22.031 1.00 96.50 73 ARG A O 1
ATOM 626 N N . GLN A 1 74 ? -11.085 4.203 19.819 1.00 95.75 74 GLN A N 1
ATOM 627 C CA . GLN A 1 74 ? -12.283 5.038 19.880 1.00 95.75 74 GLN A CA 1
ATOM 628 C C . GLN A 1 74 ? -13.507 4.215 20.292 1.00 95.75 74 GLN A C 1
ATOM 630 O O . GLN A 1 74 ? -14.294 4.654 21.130 1.00 95.75 74 GLN A O 1
ATOM 635 N N . TRP A 1 75 ? -13.648 3.015 19.738 1.00 93.19 75 TRP A N 1
ATOM 636 C CA . TRP A 1 75 ? -14.730 2.094 20.049 1.00 93.19 75 TRP A CA 1
ATOM 637 C C . TRP A 1 75 ? -14.722 1.663 21.522 1.00 93.19 75 TRP A C 1
ATOM 639 O O . TRP A 1 75 ? -15.741 1.78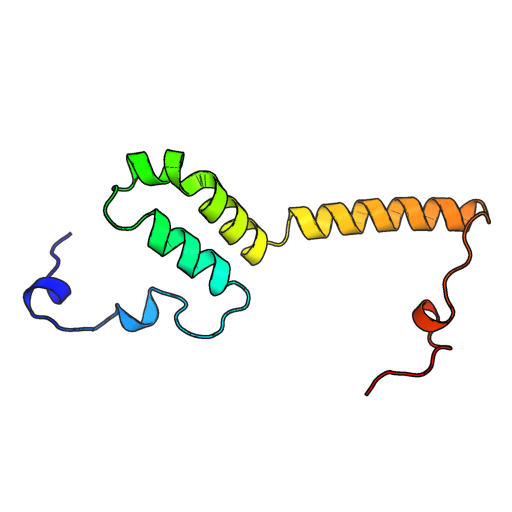6 22.202 1.00 93.19 75 TRP A O 1
ATOM 649 N N . GLU A 1 76 ? -13.563 1.272 22.059 1.00 94.50 76 GLU A N 1
ATOM 650 C CA . GLU A 1 76 ? -13.403 0.953 23.483 1.00 94.50 76 GLU A CA 1
ATOM 651 C C . GLU A 1 76 ? -13.780 2.126 24.391 1.00 94.50 76 GLU A C 1
ATOM 653 O O . GLU A 1 76 ? -14.434 1.934 25.419 1.00 94.50 76 GLU A O 1
ATOM 658 N N . LYS A 1 77 ? -13.385 3.351 24.019 1.00 96.00 77 LYS A N 1
ATOM 659 C CA . LYS A 1 77 ? -13.747 4.558 24.767 1.00 96.00 77 LYS A CA 1
ATOM 660 C C . LYS A 1 77 ? -15.265 4.756 24.794 1.00 96.00 77 LYS A C 1
ATOM 662 O O . LYS A 1 77 ? -15.829 4.971 25.862 1.00 96.00 77 LYS A O 1
ATOM 667 N N . LEU A 1 78 ? -15.932 4.636 23.646 1.00 94.69 78 LEU A N 1
ATOM 668 C CA . LEU A 1 78 ? -17.384 4.814 23.544 1.00 94.69 78 LEU A CA 1
ATOM 669 C C . LEU A 1 78 ? -18.176 3.730 24.285 1.00 94.69 78 LEU A C 1
ATOM 671 O O . LEU A 1 78 ? -19.229 4.031 24.846 1.00 94.69 78 LEU A O 1
ATOM 675 N N . MET A 1 79 ? -17.670 2.496 24.325 1.00 91.38 79 MET A N 1
ATOM 676 C CA . MET A 1 79 ? -18.271 1.433 25.131 1.00 91.38 79 MET A CA 1
ATOM 677 C C . MET A 1 79 ? -18.105 1.675 26.632 1.00 91.38 79 MET A C 1
ATOM 679 O O . MET A 1 79 ? -19.065 1.498 27.375 1.00 91.38 79 MET A O 1
ATOM 683 N N . LYS A 1 80 ? -16.924 2.126 27.084 1.00 93.19 80 LYS A N 1
ATOM 684 C CA . LYS A 1 80 ? -16.693 2.491 28.496 1.00 93.19 80 LYS A CA 1
ATOM 685 C C . LYS A 1 80 ? -17.592 3.645 28.946 1.00 93.19 80 LYS A C 1
ATOM 687 O O . LYS A 1 80 ? -18.056 3.648 30.078 1.00 93.19 80 LYS A O 1
ATOM 692 N N . GLU A 1 81 ? -17.859 4.601 28.057 1.00 95.56 81 GLU A N 1
ATOM 693 C CA . GLU A 1 81 ? -18.798 5.708 28.292 1.00 95.56 81 GLU A CA 1
ATOM 694 C C . GLU A 1 81 ? -20.281 5.296 28.169 1.00 95.56 81 GLU A C 1
ATOM 696 O O . GLU A 1 81 ? -21.158 6.111 28.445 1.00 95.56 81 GLU A O 1
ATOM 701 N N . GLY A 1 82 ? -20.583 4.069 27.724 1.00 90.44 82 GLY A N 1
ATOM 702 C CA . GLY A 1 82 ? -21.951 3.574 27.521 1.00 90.44 82 GLY A CA 1
ATOM 703 C C . GLY A 1 82 ? -22.697 4.200 26.334 1.00 90.44 82 GLY A C 1
ATOM 704 O O . GLY A 1 82 ? -23.894 3.980 26.176 1.00 90.44 82 GLY A O 1
ATOM 705 N N . LYS A 1 83 ? -22.012 4.977 25.485 1.00 90.88 83 LYS A N 1
ATOM 706 C CA . LYS A 1 83 ? -22.613 5.699 24.346 1.00 90.88 83 LYS A CA 1
ATOM 707 C C . LYS A 1 83 ? -22.781 4.842 23.094 1.00 90.88 83 LYS A C 1
ATOM 709 O O .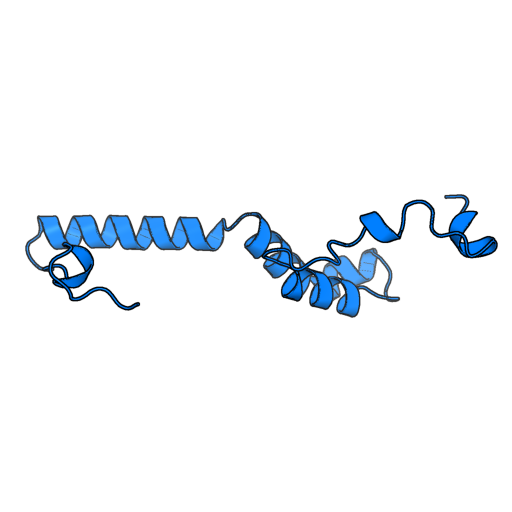 LYS A 1 83 ? -23.454 5.263 22.158 1.00 90.88 83 LYS A O 1
ATOM 714 N N . TYR A 1 84 ? -22.137 3.678 23.044 1.00 87.25 84 TYR A N 1
ATOM 715 C CA . TYR A 1 84 ? -22.161 2.791 21.887 1.00 87.25 84 TYR A CA 1
ATOM 716 C C . TYR A 1 84 ? -22.546 1.367 22.288 1.00 87.25 84 TYR A C 1
ATOM 718 O O . TYR A 1 84 ? -21.932 0.776 23.175 1.00 87.25 84 TYR A O 1
ATOM 726 N N . THR A 1 85 ? -23.526 0.799 21.584 1.00 87.38 85 THR A N 1
ATOM 727 C CA . THR A 1 85 ? -23.930 -0.607 21.705 1.00 87.38 85 THR A CA 1
ATOM 728 C C . THR A 1 85 ? -23.611 -1.334 20.396 1.00 87.38 85 THR A C 1
ATOM 730 O O . THR A 1 85 ? -24.040 -0.871 19.336 1.00 87.38 85 THR A O 1
ATOM 733 N N . PRO A 1 86 ? -22.854 -2.447 20.427 1.00 88.88 86 PRO A N 1
ATOM 734 C CA . PRO A 1 86 ? -22.467 -3.150 19.212 1.00 88.88 86 PRO A CA 1
ATOM 735 C C . PRO A 1 86 ? -23.661 -3.806 18.502 1.00 88.88 86 PRO A C 1
ATOM 737 O O . PRO A 1 86 ? -24.570 -4.310 19.166 1.00 88.88 86 PRO A O 1
ATOM 740 N N . PRO A 1 87 ? -23.642 -3.860 17.157 1.00 88.31 87 PRO A N 1
ATOM 741 C CA . PRO A 1 87 ? -24.636 -4.585 16.376 1.00 88.31 87 PRO A CA 1
ATOM 742 C C . PRO A 1 87 ? -24.700 -6.081 16.738 1.00 88.31 87 PRO A C 1
ATOM 744 O O . PRO A 1 87 ? -23.660 -6.676 17.041 1.00 88.31 87 PRO A O 1
ATOM 747 N N . PRO A 1 88 ? -25.874 -6.735 16.615 1.00 85.50 88 PRO A N 1
ATOM 748 C CA . PRO A 1 88 ? -26.045 -8.172 16.859 1.00 85.50 88 PRO A CA 1
ATOM 749 C C . PRO A 1 88 ? -25.070 -9.064 16.074 1.00 85.50 88 PRO A C 1
ATOM 751 O O . PRO A 1 88 ? -24.615 -10.087 16.583 1.00 85.50 88 PRO A O 1
ATOM 754 N N . GLN A 1 89 ? -24.705 -8.662 14.853 1.00 85.69 89 GLN A N 1
ATOM 755 C CA . GLN A 1 89 ? -23.750 -9.379 14.002 1.00 85.69 89 GLN A CA 1
ATOM 756 C C . GLN A 1 89 ? -22.345 -9.411 14.618 1.00 85.69 89 GLN A C 1
ATOM 758 O O . GLN A 1 89 ? -21.656 -10.421 14.522 1.00 85.69 89 GLN A O 1
ATOM 763 N N . HIS A 1 90 ? -21.930 -8.335 15.292 1.00 84.19 90 HIS A N 1
ATOM 764 C CA . HIS A 1 90 ? -20.613 -8.248 15.928 1.00 84.19 90 HIS A CA 1
ATOM 765 C C . HIS A 1 90 ? -20.532 -9.052 17.236 1.00 84.19 90 HIS A C 1
ATOM 767 O O . HIS A 1 90 ? -19.437 -9.32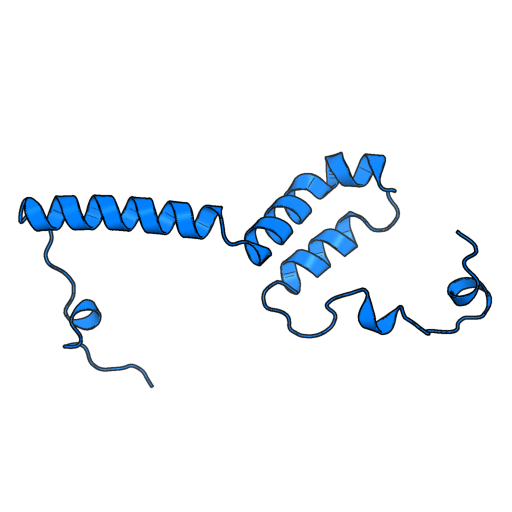2 17.715 1.00 84.19 90 HIS A O 1
ATOM 773 N N . VAL A 1 91 ? -21.677 -9.454 17.802 1.00 85.50 91 VAL A N 1
ATOM 774 C CA . VAL A 1 91 ? -21.772 -10.296 19.010 1.00 85.50 91 VAL A CA 1
ATOM 775 C C . VAL A 1 91 ? -22.211 -11.734 18.700 1.00 85.50 91 VAL A C 1
ATOM 777 O O . VAL A 1 91 ? -22.598 -12.467 19.606 1.00 85.50 91 VAL A O 1
ATOM 780 N N . GLY A 1 92 ? -22.179 -12.141 17.424 1.00 81.06 92 GLY A N 1
ATOM 781 C CA . GLY A 1 92 ? -22.485 -13.511 16.994 1.00 81.06 92 GLY A CA 1
ATOM 782 C C . GLY A 1 92 ? -23.967 -13.898 17.063 1.00 81.06 92 GLY A C 1
ATOM 783 O O . GLY A 1 92 ? -24.288 -15.078 16.992 1.00 81.06 92 GLY A O 1
ATOM 784 N N . LYS A 1 93 ? -24.873 -12.922 17.204 1.00 82.69 93 LYS A N 1
ATOM 785 C CA . LYS A 1 93 ? -26.335 -13.130 17.237 1.00 82.69 93 LYS A CA 1
ATOM 786 C C . LYS A 1 93 ? -27.022 -12.837 15.898 1.00 82.69 93 LYS A C 1
ATOM 788 O O . LYS A 1 93 ? -28.245 -12.881 15.824 1.00 82.69 93 LYS A O 1
ATOM 793 N N . GLY A 1 94 ? -26.261 -12.468 14.869 1.00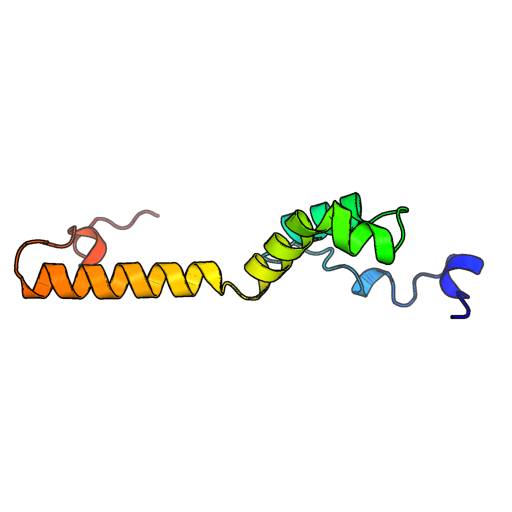 80.06 94 GLY A N 1
ATOM 794 C CA . GLY A 1 94 ? -26.779 -12.250 13.518 1.00 80.06 94 GLY A CA 1
ATOM 795 C C . GLY A 1 94 ? -26.805 -13.541 12.703 1.00 80.06 94 GLY A C 1
ATOM 796 O O . GLY A 1 94 ? -25.972 -14.417 12.918 1.00 80.06 94 GLY A O 1
ATOM 797 N N . GLU A 1 95 ? -27.731 -13.642 11.750 1.00 80.38 95 GLU A N 1
ATOM 798 C CA . GLU A 1 95 ? -27.739 -14.746 10.788 1.00 80.38 95 GLU A CA 1
ATOM 799 C C . GLU A 1 95 ? -26.446 -14.729 9.948 1.00 80.38 95 GLU A C 1
ATOM 801 O O . GLU A 1 95 ? -26.089 -13.680 9.393 1.00 80.38 95 GLU A O 1
ATOM 806 N N . PRO A 1 96 ? -25.707 -15.851 9.863 1.00 81.31 96 PRO A N 1
ATOM 807 C CA . PRO A 1 96 ? -24.528 -15.938 9.015 1.00 81.31 96 PRO A CA 1
ATOM 808 C C . PRO A 1 96 ? -24.941 -15.850 7.544 1.00 81.31 96 PRO A C 1
ATOM 810 O O . PRO A 1 96 ? -25.932 -16.448 7.126 1.00 81.31 96 PRO A O 1
ATOM 813 N N . ARG A 1 97 ? -24.160 -15.113 6.748 1.00 83.75 97 ARG A N 1
ATOM 814 C CA . ARG A 1 97 ? -24.285 -15.170 5.287 1.00 83.75 97 ARG A CA 1
ATOM 815 C C . ARG A 1 97 ? -23.498 -16.381 4.760 1.00 83.75 97 ARG A C 1
ATOM 817 O O . ARG A 1 97 ? -22.417 -16.625 5.300 1.00 83.75 97 ARG A O 1
ATOM 824 N N . PRO A 1 98 ? -24.055 -17.130 3.788 1.00 82.12 98 PRO A N 1
ATOM 825 C CA . PRO A 1 98 ? -23.401 -18.293 3.190 1.00 82.12 98 PRO A CA 1
ATOM 826 C C . PRO A 1 98 ? -22.104 -17.929 2.461 1.00 82.12 98 PRO A C 1
ATOM 828 O O . PRO A 1 98 ? -21.980 -16.766 2.007 1.00 82.12 98 PRO A O 1
#

Secondary structure (DSSP, 8-state):
---HHHHHT--SSHHHHS--S--TTHHHHHHHHHHHTTT-HHHHHHHSHHHHHHHHHHHH-HHHHHHHHHHHHHHHHHHHTT-----GGGGT-SPPP-

Radius of gyration: 22.26 Å; chains: 1; bounding box: 53×29×55 Å

Sequence (98 aa):
FLDVQKRFGINLDWWRTIQSFPARCHAFEKEWIECAHGIGTIWAEKECKIEYDDFVECLLRKKTMKCMDTIWRQWEKLMKEGKYTPPPQHVGKGEPRP

pLDDT: mean 89.13, std 8.51, range [55.19, 98.0]

Foldseek 3Di:
DPPPCVVVVNPPCPVPPQPCDPDQLNVLSVLLCVQCPPPDDVVSVPRSVVSVVVSVCSVPVVVVVVVVVVVVVVVVVCVVVVNDDDDCVVVVNDDDDD